Protein AF-A0A9X9F8J8-F1 (afdb_monomer)

Sequence (57 aa):
VLEGRGGYTGKNKEVLYVVINKQELVKLKQVISRVDEDAFVVIHDVRDVLGGGFKAS

Solvent-accessible surface area (backbone atoms only — not comparable to full-atom values): 4086 Å² total; per-residue (Å²): 113,44,88,42,62,40,89,86,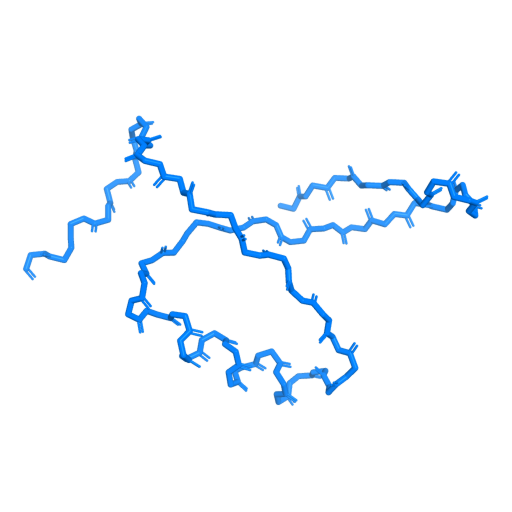80,67,44,80,41,83,39,86,72,82,88,79,58,81,83,49,49,64,59,50,53,53,52,46,48,73,75,39,75,86,66,81,84,88,88,78,92,75,91,81,74,92,68,82,88,79,76,82,123

InterPro domains:
  IPR015867 Nitrogen regulatory protein PII/ATP phosphoribosyltransferase, C-terminal [G3DSA:3.30.70.120] (1-43)
  IPR019264 Domain of unknown function DUF2179 [PF10035] (1-51)
  IPR051461 UPF0750 membrane-associated protein [PTHR33545] (1-56)

Structure (mmCIF, N/CA/C/O backbone):
data_AF-A0A9X9F8J8-F1
#
_entry.id   AF-A0A9X9F8J8-F1
#
loop_
_atom_site.group_PDB
_atom_site.id
_atom_site.type_symbol
_atom_site.label_atom_id
_atom_site.label_alt_id
_atom_site.label_comp_id
_atom_site.label_asym_id
_atom_site.label_entity_id
_atom_site.label_seq_id
_atom_site.pdbx_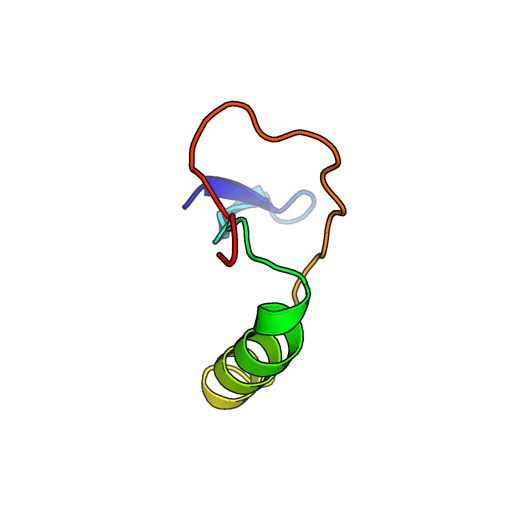PDB_ins_code
_atom_site.Cartn_x
_atom_site.Cartn_y
_atom_site.Cartn_z
_atom_site.occupancy
_atom_site.B_iso_or_equiv
_atom_site.auth_seq_id
_atom_site.auth_comp_id
_atom_site.auth_asym_id
_atom_site.auth_atom_id
_atom_site.pdbx_PDB_model_num
ATOM 1 N N . VAL A 1 1 ? -7.534 3.447 -7.703 1.00 82.00 1 VAL A N 1
ATOM 2 C CA . VAL A 1 1 ? -6.922 2.238 -8.300 1.00 82.00 1 VAL A CA 1
ATOM 3 C C . VAL A 1 1 ? -5.843 2.708 -9.254 1.00 82.00 1 VAL A C 1
ATOM 5 O O . VAL A 1 1 ? -6.086 3.670 -9.970 1.00 82.00 1 VAL A O 1
ATOM 8 N N . LEU A 1 2 ? -4.652 2.120 -9.176 1.00 92.81 2 LEU A N 1
ATOM 9 C CA . LEU A 1 2 ? -3.519 2.397 -10.056 1.00 92.81 2 LEU A CA 1
ATOM 10 C C . LEU A 1 2 ? -3.340 1.233 -11.028 1.00 92.81 2 LEU A C 1
ATOM 12 O O . LEU A 1 2 ? -3.573 0.080 -10.665 1.00 92.81 2 LEU A O 1
ATOM 16 N N . GLU A 1 3 ? -2.876 1.528 -12.235 1.00 94.38 3 GLU A N 1
ATOM 17 C CA . GLU A 1 3 ? -2.455 0.507 -13.188 1.00 94.38 3 GLU A CA 1
ATOM 18 C C . GLU A 1 3 ? -0.989 0.145 -12.942 1.00 94.38 3 GLU A C 1
ATOM 20 O O . GLU A 1 3 ? -0.108 1.003 -12.886 1.00 94.38 3 GLU A O 1
ATOM 25 N N . GLY A 1 4 ? -0.727 -1.144 -12.775 1.00 93.25 4 GLY A N 1
ATOM 26 C CA . GLY A 1 4 ? 0.596 -1.721 -12.606 1.00 93.25 4 GLY A CA 1
ATOM 27 C C . GLY A 1 4 ? 0.905 -2.749 -13.690 1.00 93.25 4 GLY A C 1
ATOM 28 O O . GLY A 1 4 ? 0.020 -3.285 -14.360 1.00 93.25 4 GLY A O 1
ATOM 29 N N . ARG A 1 5 ? 2.192 -3.070 -13.839 1.00 96.12 5 ARG A N 1
ATOM 30 C CA . ARG A 1 5 ? 2.677 -4.103 -14.759 1.00 96.12 5 ARG A CA 1
ATOM 31 C C . ARG A 1 5 ? 3.708 -4.979 -14.059 1.00 96.12 5 ARG A C 1
ATOM 33 O O . ARG A 1 5 ? 4.645 -4.468 -13.452 1.00 96.12 5 ARG A O 1
ATOM 40 N N . GLY A 1 6 ? 3.544 -6.298 -14.140 1.00 93.81 6 GLY A N 1
ATOM 41 C CA . GLY A 1 6 ? 4.503 -7.244 -13.572 1.00 93.81 6 GLY A CA 1
ATOM 42 C C . GLY A 1 6 ? 5.868 -7.104 -14.245 1.00 93.81 6 GLY A C 1
ATOM 43 O O . GLY A 1 6 ? 5.965 -7.293 -15.454 1.00 93.81 6 GLY A O 1
ATOM 44 N N . GLY A 1 7 ? 6.918 -6.808 -13.475 1.00 93.75 7 GLY A N 1
ATOM 45 C CA . GLY A 1 7 ? 8.255 -6.542 -14.025 1.00 93.75 7 GLY A CA 1
ATOM 46 C C . GLY A 1 7 ? 8.856 -7.720 -14.799 1.00 93.75 7 GLY A C 1
ATOM 47 O O . GLY A 1 7 ? 9.482 -7.518 -15.831 1.00 93.75 7 GLY A O 1
ATOM 48 N N . TYR A 1 8 ? 8.612 -8.951 -14.338 1.00 94.81 8 TYR A N 1
ATOM 49 C CA . TYR A 1 8 ? 9.058 -10.163 -15.032 1.00 94.81 8 TYR A CA 1
ATOM 50 C C . TYR A 1 8 ? 8.032 -10.667 -16.056 1.00 94.81 8 TYR A C 1
ATOM 52 O O . TYR A 1 8 ? 8.365 -10.971 -17.194 1.00 94.81 8 TYR A O 1
ATOM 60 N N . THR A 1 9 ? 6.757 -10.751 -15.662 1.00 96.19 9 THR A N 1
ATOM 61 C CA . THR A 1 9 ? 5.715 -11.390 -16.486 1.00 96.19 9 THR A CA 1
ATOM 62 C C . THR A 1 9 ? 5.127 -10.477 -17.557 1.00 96.19 9 THR A C 1
ATOM 64 O O . THR A 1 9 ? 4.419 -10.953 -18.440 1.00 96.19 9 THR A O 1
ATOM 67 N N . GLY A 1 10 ? 5.333 -9.163 -17.454 1.00 94.69 10 GLY A N 1
ATOM 68 C CA . GLY A 1 10 ? 4.773 -8.160 -18.355 1.00 94.69 10 GLY A CA 1
ATOM 69 C C . GLY A 1 10 ? 3.252 -7.998 -18.282 1.00 94.69 10 GLY A C 1
ATOM 70 O O . GLY A 1 10 ? 2.720 -7.175 -19.026 1.00 94.69 10 GLY A O 1
ATOM 71 N N . LYS A 1 11 ? 2.554 -8.750 -17.419 1.00 97.19 11 LYS A N 1
ATOM 72 C CA . LYS A 1 11 ? 1.088 -8.742 -17.305 1.00 97.19 11 LYS A CA 1
ATOM 73 C C . LYS A 1 11 ? 0.588 -7.490 -16.588 1.00 97.19 11 LYS A C 1
ATOM 75 O O . LYS A 1 11 ? 1.199 -7.064 -15.606 1.00 97.19 11 LYS A O 1
ATOM 80 N N . ASN A 1 12 ? -0.553 -6.970 -17.034 1.00 96.56 12 ASN A N 1
ATOM 81 C CA . ASN A 1 12 ? -1.253 -5.875 -16.364 1.00 96.56 12 ASN A CA 1
ATOM 82 C C . ASN A 1 12 ? -1.788 -6.328 -15.000 1.00 96.56 12 ASN A C 1
ATOM 84 O O . ASN A 1 12 ? -2.166 -7.491 -14.815 1.00 96.56 12 ASN A O 1
ATOM 88 N N . LYS A 1 13 ? -1.791 -5.403 -14.044 1.00 93.00 13 LYS A N 1
ATOM 89 C CA . LYS A 1 13 ? -2.255 -5.589 -12.671 1.00 93.00 13 LYS A CA 1
ATOM 90 C C . LYS A 1 13 ? -2.971 -4.328 -12.214 1.00 93.00 13 LYS A C 1
ATOM 92 O O . LYS A 1 13 ? -2.461 -3.235 -12.416 1.00 93.00 13 LYS A O 1
ATOM 97 N N . GLU A 1 14 ? -4.112 -4.475 -11.563 1.00 93.88 14 GLU A N 1
ATOM 98 C CA . GLU A 1 14 ? -4.749 -3.367 -10.855 1.00 93.88 14 GLU A CA 1
ATOM 99 C C . GLU A 1 14 ? -4.219 -3.324 -9.421 1.00 93.88 14 GLU A C 1
ATOM 101 O O . GLU A 1 14 ? -4.127 -4.354 -8.753 1.00 93.88 14 GLU A O 1
ATOM 106 N N . VAL A 1 15 ? -3.839 -2.137 -8.950 1.00 93.56 15 VAL A N 1
ATOM 107 C CA . VAL A 1 15 ? -3.280 -1.926 -7.612 1.00 93.56 15 VAL A CA 1
ATOM 108 C C . VAL A 1 15 ? -4.189 -0.988 -6.828 1.00 93.56 15 VAL A C 1
ATOM 110 O O . VAL A 1 15 ? -4.438 0.156 -7.221 1.00 93.56 15 VAL A O 1
ATOM 113 N N . LEU A 1 16 ? -4.682 -1.449 -5.681 1.00 93.38 16 LEU A N 1
ATOM 114 C CA . LEU A 1 16 ? -5.427 -0.603 -4.757 1.00 93.38 16 LEU A CA 1
ATOM 115 C C . LEU A 1 16 ? -4.448 0.223 -3.911 1.00 93.38 16 LEU A C 1
ATOM 117 O O . LEU A 1 16 ? -3.867 -0.277 -2.953 1.00 93.38 16 LEU A O 1
ATOM 121 N N . TYR A 1 17 ? -4.274 1.495 -4.271 1.00 92.12 17 TYR A N 1
ATOM 122 C CA . TYR A 1 17 ? -3.512 2.462 -3.483 1.00 92.12 17 TYR A CA 1
ATOM 123 C C . TYR A 1 17 ? -4.456 3.307 -2.632 1.00 92.12 17 TYR A C 1
ATOM 125 O O . TYR A 1 17 ? -5.372 3.938 -3.167 1.00 92.12 17 TYR A O 1
ATOM 133 N N . VAL A 1 18 ? -4.231 3.312 -1.320 1.00 90.12 18 VAL A N 1
ATOM 134 C CA . VAL A 1 18 ? -5.047 4.040 -0.345 1.00 90.12 18 VAL A CA 1
ATOM 135 C C . VAL A 1 18 ? -4.158 4.724 0.686 1.00 90.12 18 VAL A C 1
ATOM 137 O O . VAL A 1 18 ? -3.090 4.221 1.029 1.00 90.12 18 VAL A O 1
ATOM 140 N N . VAL A 1 19 ? -4.625 5.863 1.192 1.00 88.69 19 VAL A N 1
ATOM 141 C CA . VAL A 1 19 ? -4.023 6.572 2.324 1.00 88.69 19 VAL A CA 1
ATOM 142 C C . VAL A 1 19 ? -4.968 6.417 3.506 1.00 88.69 19 VAL A C 1
ATOM 144 O O . VAL A 1 19 ? -6.160 6.686 3.370 1.00 88.69 19 VAL A O 1
ATOM 147 N N . ILE A 1 20 ? -4.444 5.945 4.635 1.00 88.38 20 ILE A N 1
ATOM 148 C CA . ILE A 1 20 ? -5.212 5.688 5.858 1.00 88.38 20 ILE A CA 1
ATOM 149 C C . ILE A 1 20 ? -4.450 6.173 7.088 1.00 88.38 20 ILE A C 1
ATOM 151 O O . ILE A 1 20 ? -3.222 6.294 7.065 1.00 88.38 20 ILE A O 1
ATOM 155 N N . ASN A 1 21 ? -5.165 6.371 8.194 1.00 87.81 21 ASN A N 1
ATOM 156 C CA . ASN A 1 21 ? -4.539 6.611 9.486 1.00 87.81 21 ASN A CA 1
ATOM 157 C C . ASN A 1 21 ? -3.906 5.330 10.043 1.00 87.81 21 ASN A C 1
ATOM 159 O O . ASN A 1 21 ? -4.412 4.219 9.870 1.00 87.81 21 ASN A O 1
ATOM 163 N N . LYS A 1 22 ? -2.828 5.479 10.825 1.00 87.56 22 LYS A N 1
ATOM 164 C CA . LYS A 1 22 ? -2.127 4.343 11.457 1.00 87.56 22 LYS A CA 1
ATOM 165 C C . LYS A 1 22 ? -3.045 3.474 12.329 1.00 87.56 22 LYS A C 1
ATOM 167 O O . LYS A 1 22 ? -2.851 2.265 12.409 1.00 87.56 22 LYS A O 1
ATOM 172 N N . GLN A 1 23 ? -4.051 4.078 12.963 1.00 90.19 23 GLN A N 1
ATOM 173 C CA . GLN A 1 23 ? -5.043 3.384 13.795 1.00 90.19 23 GLN A CA 1
ATOM 174 C C . GLN A 1 23 ? -5.950 2.449 12.974 1.00 90.19 23 GLN A C 1
ATOM 176 O O . GLN A 1 23 ? -6.388 1.416 13.474 1.00 90.19 23 GLN A O 1
ATOM 181 N N . GLU A 1 24 ? -6.194 2.769 11.702 1.00 92.19 24 GLU A N 1
ATOM 182 C CA . GLU A 1 24 ? -7.051 1.983 10.807 1.00 92.19 24 GLU A CA 1
ATOM 183 C C . GLU A 1 24 ? -6.326 0.761 10.231 1.00 92.19 24 GLU A C 1
ATOM 185 O O . GLU A 1 24 ? -6.969 -0.179 9.760 1.00 92.19 24 GLU A O 1
ATOM 190 N N . LEU A 1 25 ? -4.991 0.727 10.317 1.00 92.56 25 LEU A N 1
ATOM 191 C CA . LEU A 1 25 ? -4.163 -0.322 9.725 1.00 92.56 25 LEU A CA 1
ATOM 192 C C . LEU A 1 25 ? -4.517 -1.722 10.241 1.00 92.56 25 LEU A C 1
ATOM 194 O O . LEU A 1 25 ? -4.548 -2.675 9.464 1.00 92.56 25 LEU A O 1
ATOM 198 N N . VAL A 1 26 ? -4.794 -1.861 11.541 1.00 93.94 26 VAL A N 1
ATOM 199 C CA . VAL A 1 26 ? -5.149 -3.161 12.139 1.00 93.94 26 VAL A CA 1
ATOM 200 C C . VAL A 1 26 ? -6.468 -3.670 11.559 1.00 93.94 26 VAL A C 1
ATOM 202 O O . VAL A 1 26 ? -6.552 -4.821 11.134 1.00 93.94 26 VAL A O 1
ATOM 205 N N . LYS A 1 27 ? -7.476 -2.795 11.476 1.00 95.12 27 LYS A N 1
ATOM 206 C CA . LYS A 1 27 ? -8.781 -3.122 10.894 1.00 95.12 27 LYS A CA 1
ATOM 207 C C . LYS A 1 27 ? -8.651 -3.459 9.409 1.00 95.12 27 LYS A C 1
ATOM 209 O O . LYS A 1 27 ? -9.233 -4.443 8.965 1.00 95.12 27 LYS A O 1
ATOM 214 N N . LEU A 1 28 ? -7.855 -2.698 8.655 1.00 95.00 28 LEU A N 1
ATOM 215 C CA . LEU A 1 28 ? -7.627 -2.959 7.235 1.00 95.00 28 LEU A CA 1
ATOM 216 C C . LEU A 1 28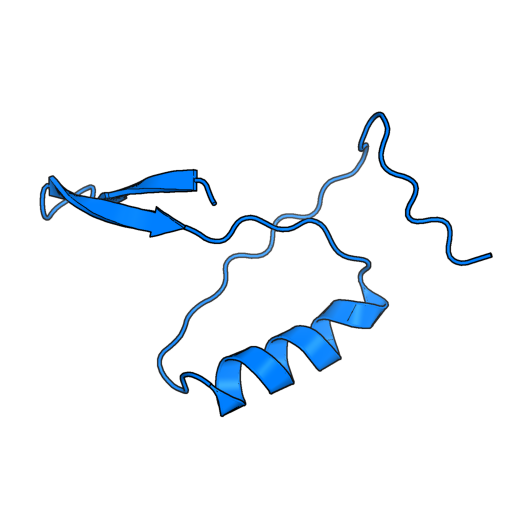 ? -7.001 -4.340 7.011 1.00 95.00 28 LEU A C 1
ATOM 218 O O . LEU A 1 28 ? -7.510 -5.106 6.200 1.00 95.00 28 LEU A O 1
ATOM 222 N N . LYS A 1 29 ? -5.956 -4.699 7.767 1.00 93.88 29 LYS A N 1
ATOM 223 C CA . LYS A 1 29 ? -5.328 -6.028 7.672 1.00 93.88 29 LYS A CA 1
ATOM 224 C C . LYS 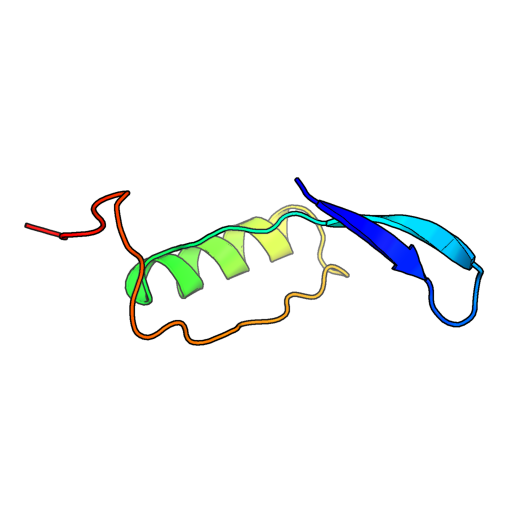A 1 29 ? -6.319 -7.161 7.952 1.00 93.88 29 LYS A C 1
ATOM 226 O O . LYS A 1 29 ? -6.303 -8.163 7.246 1.00 93.88 29 LYS A O 1
ATOM 231 N N . GLN A 1 30 ? -7.200 -6.988 8.941 1.00 96.38 30 GLN A N 1
ATOM 232 C CA . GLN A 1 30 ? -8.250 -7.968 9.240 1.00 96.38 30 GLN A CA 1
ATOM 233 C C . GLN A 1 30 ? -9.255 -8.111 8.096 1.00 96.38 30 GLN A C 1
ATOM 235 O O . GLN A 1 30 ? -9.664 -9.225 7.792 1.00 96.38 30 GLN A O 1
ATOM 240 N N . VAL A 1 31 ? -9.666 -7.005 7.468 1.00 96.69 31 VAL A N 1
ATOM 241 C CA . VAL A 1 31 ? -10.575 -7.060 6.315 1.00 96.69 31 VAL A CA 1
ATOM 242 C C . VAL A 1 31 ? -9.898 -7.747 5.134 1.00 96.69 31 VAL A C 1
ATOM 244 O O . VAL A 1 31 ? -10.498 -8.645 4.559 1.00 96.69 31 VAL A O 1
ATOM 247 N N . ILE A 1 32 ? -8.655 -7.378 4.814 1.00 96.06 32 ILE A N 1
ATOM 248 C CA . ILE A 1 32 ? -7.902 -7.971 3.701 1.00 96.06 32 ILE A CA 1
ATOM 249 C C . ILE A 1 32 ? -7.788 -9.483 3.887 1.00 96.06 32 ILE A C 1
ATOM 251 O O . ILE A 1 32 ? -8.255 -10.215 3.029 1.00 96.06 32 ILE A O 1
ATOM 255 N N . SER A 1 33 ? -7.299 -9.943 5.043 1.00 96.00 33 SER A 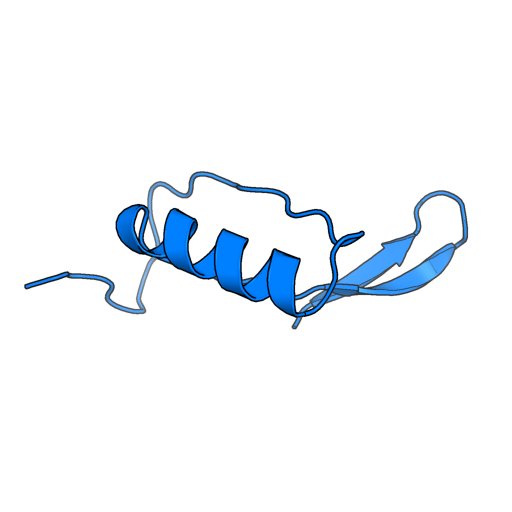N 1
ATOM 256 C CA . SER A 1 33 ? -7.132 -11.376 5.324 1.00 96.00 33 SER A CA 1
ATOM 257 C C . SER A 1 33 ? -8.449 -12.162 5.323 1.00 96.00 33 SER A C 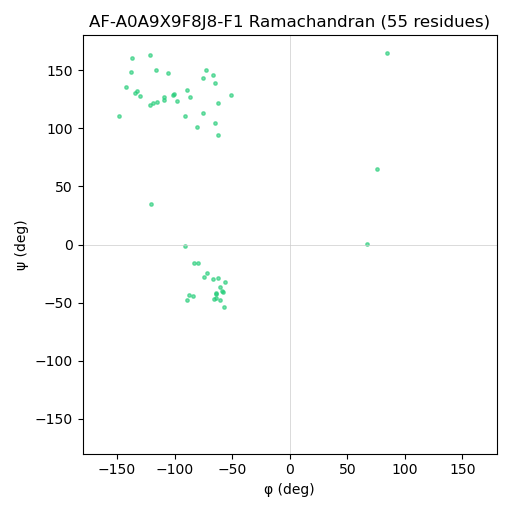1
ATOM 259 O O . SER A 1 33 ? -8.448 -13.344 5.004 1.00 96.00 33 SER A O 1
ATOM 261 N N . ARG A 1 34 ? -9.582 -11.528 5.657 1.00 97.81 34 ARG A N 1
ATOM 262 C CA . ARG A 1 34 ? -10.909 -12.164 5.553 1.00 97.81 34 ARG A CA 1
ATOM 263 C C . ARG A 1 34 ? -11.410 -12.286 4.116 1.00 97.81 34 ARG A C 1
ATOM 265 O O . ARG A 1 34 ? -12.253 -13.137 3.858 1.00 97.81 34 ARG A O 1
ATOM 272 N N . VAL A 1 35 ? -10.984 -11.388 3.232 1.00 97.19 35 VAL A N 1
ATOM 273 C CA . VAL A 1 35 ? -11.396 -11.367 1.823 1.00 97.19 35 VAL A CA 1
ATOM 274 C C . VAL A 1 35 ? -10.485 -12.258 0.982 1.00 97.19 35 VAL A C 1
ATOM 276 O O . VAL A 1 35 ? -10.979 -13.001 0.142 1.00 97.19 35 VAL A O 1
ATOM 279 N N . ASP A 1 36 ? -9.178 -12.182 1.217 1.00 96.44 36 ASP A N 1
ATOM 280 C CA . ASP A 1 36 ? -8.140 -12.927 0.514 1.00 96.44 36 ASP A CA 1
ATOM 281 C C . ASP A 1 36 ? -6.980 -13.206 1.484 1.00 96.44 36 ASP A C 1
ATOM 283 O O . ASP A 1 36 ? -6.274 -12.292 1.921 1.00 96.44 36 ASP A O 1
ATOM 287 N N . GLU A 1 37 ? -6.813 -14.475 1.859 1.00 95.94 37 GLU A N 1
ATOM 288 C CA . GLU A 1 37 ? -5.771 -14.917 2.791 1.00 95.94 37 GLU A CA 1
ATOM 289 C C . GLU A 1 37 ? -4.367 -14.861 2.164 1.00 95.94 37 GLU A C 1
ATOM 291 O O . GLU A 1 37 ? -3.386 -14.660 2.879 1.00 95.94 37 GLU A O 1
ATOM 296 N N . ASP A 1 38 ? -4.277 -14.940 0.832 1.00 95.00 38 ASP A N 1
ATOM 297 C CA . ASP A 1 38 ? -3.022 -14.904 0.076 1.00 95.00 38 ASP A CA 1
ATOM 298 C C . ASP A 1 38 ? -2.628 -13.475 -0.350 1.00 95.00 38 ASP A C 1
ATOM 300 O O . ASP A 1 38 ? -1.577 -13.253 -0.968 1.00 95.00 38 ASP A O 1
ATOM 304 N N . ALA A 1 39 ? -3.453 -12.476 -0.022 1.00 94.31 39 ALA A N 1
ATOM 305 C CA . ALA A 1 39 ? -3.171 -11.085 -0.338 1.00 94.31 39 ALA A CA 1
ATOM 306 C C . ALA A 1 39 ? -1.933 -10.570 0.410 1.00 94.31 39 ALA A C 1
ATOM 308 O O . ALA A 1 39 ? -1.753 -10.763 1.614 1.00 94.31 39 ALA A O 1
ATOM 309 N N . PHE A 1 40 ? -1.112 -9.790 -0.292 1.00 91.31 40 PHE A N 1
ATOM 310 C CA . PHE A 1 40 ? 0.015 -9.074 0.297 1.00 91.31 40 PHE A CA 1
ATOM 311 C C . PHE A 1 40 ? -0.176 -7.561 0.177 1.00 91.31 40 PHE A C 1
ATOM 313 O O . PHE A 1 40 ? -0.795 -7.054 -0.759 1.00 91.31 40 PHE A O 1
ATOM 320 N N . VAL A 1 41 ? 0.375 -6.824 1.142 1.00 93.06 41 VAL A N 1
ATOM 321 C CA . VAL A 1 41 ? 0.215 -5.370 1.253 1.00 93.06 41 VAL A CA 1
ATOM 322 C C . VAL A 1 41 ? 1.576 -4.732 1.482 1.00 93.06 41 VAL A C 1
ATOM 324 O O . VAL A 1 41 ? 2.322 -5.158 2.363 1.00 93.06 41 VAL A O 1
ATOM 327 N N . VAL A 1 42 ? 1.881 -3.680 0.724 1.00 92.75 42 VAL A N 1
ATOM 328 C CA . VAL A 1 42 ? 3.061 -2.836 0.944 1.00 92.75 42 VAL A CA 1
ATOM 329 C C . VAL A 1 42 ? 2.624 -1.567 1.667 1.00 92.75 42 VAL A C 1
ATOM 331 O O . VAL A 1 42 ? 1.663 -0.917 1.260 1.00 92.75 42 VAL A O 1
ATOM 334 N N . ILE A 1 43 ? 3.316 -1.226 2.754 1.00 91.75 43 ILE A N 1
ATOM 335 C CA . ILE A 1 43 ? 3.009 -0.059 3.585 1.00 91.75 43 ILE A CA 1
ATOM 336 C C . ILE A 1 43 ? 4.101 0.984 3.367 1.00 91.75 43 ILE A C 1
ATOM 338 O O . ILE A 1 43 ? 5.281 0.695 3.565 1.00 91.75 43 ILE A O 1
ATOM 342 N N . HIS A 1 44 ? 3.697 2.192 2.984 1.00 89.69 44 HIS A N 1
ATOM 343 C CA . HIS A 1 44 ? 4.581 3.344 2.850 1.00 89.69 44 HIS A CA 1
ATOM 344 C C . HIS A 1 44 ? 4.191 4.407 3.876 1.00 89.69 44 HIS A C 1
ATOM 346 O O . HIS A 1 44 ? 3.057 4.882 3.870 1.00 89.69 44 HIS A O 1
ATOM 352 N N . ASP A 1 45 ? 5.135 4.795 4.734 1.00 86.50 45 ASP A N 1
ATOM 353 C CA . ASP A 1 45 ? 4.944 5.927 5.639 1.00 86.50 45 ASP A CA 1
ATOM 354 C C . ASP A 1 45 ? 5.062 7.234 4.847 1.00 86.50 45 ASP A C 1
ATOM 356 O O . ASP A 1 45 ? 6.131 7.587 4.341 1.00 86.50 45 ASP A O 1
ATOM 360 N N . VAL A 1 46 ? 3.952 7.961 4.743 1.00 82.62 46 VAL A N 1
ATOM 361 C CA . VAL A 1 46 ? 3.889 9.270 4.085 1.00 82.62 46 VAL A CA 1
ATOM 362 C C . VAL A 1 46 ? 3.892 10.355 5.160 1.00 82.62 46 VAL A C 1
ATOM 364 O O . VAL A 1 46 ? 3.115 10.284 6.109 1.00 82.62 46 VAL A O 1
ATOM 367 N N . ARG A 1 47 ? 4.788 11.344 5.037 1.00 75.19 47 ARG A N 1
ATOM 368 C CA . ARG A 1 47 ? 4.944 12.423 6.034 1.00 75.19 47 ARG A CA 1
ATOM 369 C C . ARG A 1 47 ? 3.963 13.570 5.833 1.00 75.19 47 ARG A C 1
ATOM 371 O O . ARG A 1 47 ? 3.367 14.016 6.802 1.00 75.19 47 ARG A O 1
ATOM 378 N N . ASP A 1 48 ? 3.793 14.002 4.587 1.00 71.56 48 ASP A N 1
ATOM 379 C CA . ASP A 1 48 ? 2.938 15.129 4.231 1.00 71.56 48 ASP A CA 1
ATOM 380 C C . ASP A 1 48 ? 2.007 14.735 3.090 1.00 71.56 48 ASP A C 1
ATOM 382 O O . ASP A 1 48 ? 2.438 14.245 2.045 1.00 71.56 48 ASP A O 1
ATOM 386 N N . VAL A 1 49 ? 0.716 14.974 3.296 1.00 69.94 49 VAL A N 1
ATOM 387 C CA . VAL A 1 49 ? -0.320 14.858 2.272 1.00 69.94 49 VAL A CA 1
ATOM 388 C C . VAL A 1 49 ? -0.983 16.224 2.172 1.00 69.94 49 VAL A C 1
ATOM 390 O O . VAL A 1 49 ? -1.491 16.753 3.160 1.00 69.94 49 VAL A O 1
ATOM 393 N N . LEU A 1 50 ? -0.927 16.831 0.988 1.00 70.81 50 LEU A N 1
ATOM 394 C CA . LEU A 1 50 ? -1.499 18.151 0.749 1.00 70.81 50 LEU A CA 1
ATOM 395 C C . LEU A 1 50 ? -2.951 17.995 0.273 1.00 70.81 50 LEU A C 1
ATOM 397 O O . LEU A 1 50 ? -3.199 17.516 -0.830 1.00 70.81 50 LEU A O 1
ATOM 401 N N . GLY A 1 51 ? -3.904 18.394 1.121 1.00 67.12 51 GLY A N 1
ATOM 402 C CA . GLY A 1 51 ? -5.337 18.137 0.918 1.00 67.12 51 GLY A CA 1
ATOM 403 C C . GLY A 1 51 ? -5.787 16.75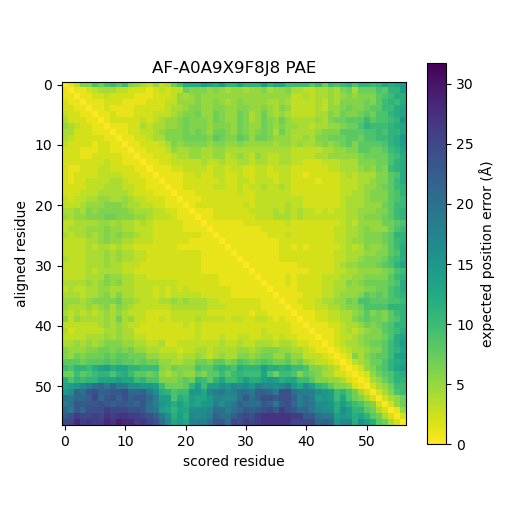7 1.425 1.00 67.12 51 GLY A C 1
ATOM 404 O O . GLY A 1 51 ? -4.965 15.896 1.712 1.00 67.12 51 GLY A O 1
ATOM 405 N N . GLY A 1 52 ? -7.105 16.556 1.570 1.00 62.81 52 GLY A N 1
ATOM 406 C CA . GLY A 1 52 ? -7.686 15.281 2.026 1.00 62.81 52 GLY A CA 1
ATOM 407 C C . GLY A 1 52 ? -7.530 15.043 3.530 1.00 62.81 52 GLY A C 1
ATOM 408 O O . GLY A 1 52 ? -6.809 14.147 3.943 1.00 62.81 52 GLY A O 1
ATOM 409 N N . GLY A 1 53 ? -8.161 15.880 4.360 1.00 55.00 53 GLY A N 1
ATOM 410 C CA . GLY A 1 53 ? -7.987 15.848 5.813 1.00 55.00 53 GLY A CA 1
ATOM 411 C C . GLY A 1 53 ? -8.170 14.460 6.440 1.00 55.00 53 GLY A C 1
ATOM 412 O O . GLY A 1 53 ? -9.208 13.832 6.273 1.00 55.00 53 GLY A O 1
ATOM 413 N N . PHE A 1 54 ? -7.190 14.048 7.245 1.00 63.12 54 PHE A N 1
ATOM 414 C CA . PHE A 1 54 ? -7.292 12.901 8.153 1.00 63.12 54 PHE A CA 1
ATOM 415 C C . PHE A 1 54 ? -7.077 13.326 9.611 1.00 63.12 54 PHE A C 1
ATOM 417 O O . PHE A 1 54 ? -6.507 12.591 1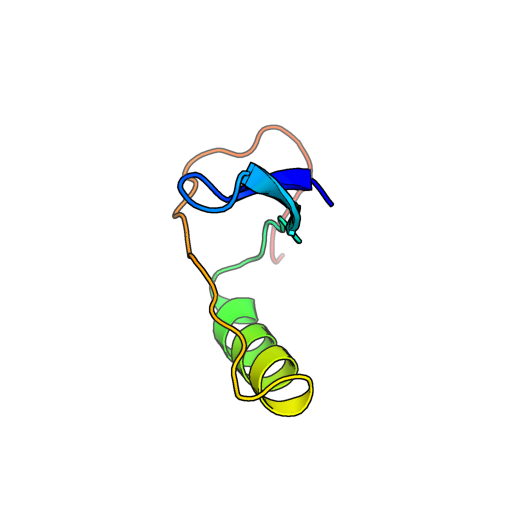0.415 1.00 63.12 54 PHE A O 1
ATOM 424 N N . LYS A 1 55 ? -7.535 14.534 9.972 1.00 49.22 55 LYS A N 1
ATOM 425 C CA . LYS A 1 55 ? -7.687 14.893 11.384 1.00 49.22 55 LYS A CA 1
ATOM 426 C C . LYS A 1 55 ? -8.760 13.979 11.973 1.00 49.22 55 LYS A C 1
ATOM 428 O O . LYS A 1 55 ? -9.943 14.193 11.732 1.00 49.22 55 LYS A O 1
ATOM 433 N N . ALA A 1 56 ? -8.338 12.988 12.754 1.00 52.22 56 ALA A N 1
ATOM 434 C CA . ALA A 1 56 ? -9.139 12.567 13.890 1.00 52.22 56 ALA A CA 1
ATOM 435 C C . ALA A 1 56 ? -9.202 13.787 14.819 1.00 52.22 56 ALA A C 1
ATOM 437 O O . ALA A 1 56 ? -8.236 14.092 15.516 1.00 52.22 56 ALA A O 1
ATOM 438 N N . SER A 1 57 ? -10.262 14.582 14.685 1.00 43.94 57 SER A N 1
ATOM 439 C CA . SER A 1 57 ? -10.722 15.435 15.781 1.00 43.94 57 SER A CA 1
ATOM 440 C C . SER A 1 57 ? -10.964 14.581 17.017 1.00 43.94 57 SER A C 1
ATOM 442 O O . SER A 1 57 ? -11.570 13.500 16.824 1.00 43.94 57 SER A O 1
#

Secondary structure (DSSP, 8-state):
-EEEE-TTT--EEEE------GGGHHHHHHHHHHH-TT--------S--SSS-----

Organism: Bacillus cereus (NCBI:txid1396)

Radius of gyration: 14.12 Å; Cα contacts (8 Å, |Δi|>4): 30; chains: 1; bounding box: 20×33×34 Å

pLDDT: mean 86.97, std 13.39, range [43.94, 97.81]

Foldseek 3Di:
DDWDADPPPRDIDDDDDDDDDPVCVVVVVVVCCVVPVPDDDDDDDDDDDDDDDPDPD

Mean predicted align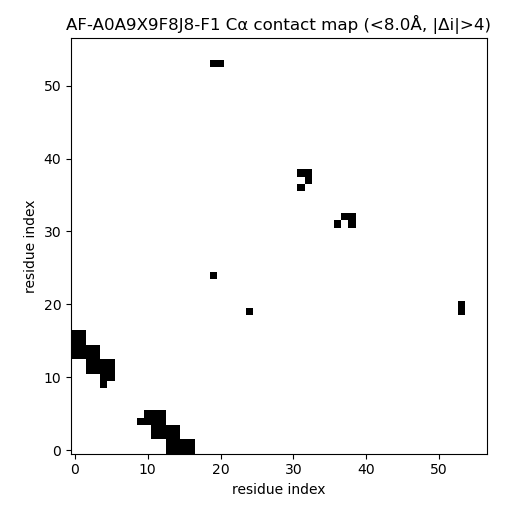ed error: 5.79 Å